Protein AF-A0A0R2B3B8-F1 (afdb_monomer_lite)

Structure (mmCIF, N/CA/C/O backbone):
data_AF-A0A0R2B3B8-F1
#
_entry.id   AF-A0A0R2B3B8-F1
#
loop_
_atom_site.group_PDB
_atom_site.id
_atom_site.type_symbol
_atom_site.label_atom_id
_atom_site.label_alt_id
_atom_site.label_comp_id
_atom_site.label_asym_id
_atom_site.label_entity_id
_atom_site.label_seq_id
_atom_site.pdbx_PDB_ins_code
_atom_site.Cartn_x
_atom_site.Cartn_y
_atom_site.Cartn_z
_atom_site.occupancy
_atom_site.B_iso_or_equiv
_atom_site.auth_seq_id
_atom_site.auth_comp_id
_atom_site.auth_asym_id
_atom_site.auth_atom_id
_atom_site.pdbx_PDB_model_num
ATOM 1 N N . MET A 1 1 ? -9.119 -4.782 -2.571 1.00 85.06 1 MET A N 1
ATOM 2 C CA . MET A 1 1 ? -9.119 -3.308 -2.715 1.00 85.06 1 MET A CA 1
ATOM 3 C C . MET A 1 1 ? -8.004 -2.797 -1.840 1.00 85.06 1 MET A C 1
ATOM 5 O O . MET A 1 1 ? -7.819 -3.353 -0.765 1.00 85.06 1 MET A O 1
ATOM 9 N N . GLU A 1 2 ? -7.264 -1.812 -2.324 1.00 90.81 2 GLU A N 1
ATOM 10 C CA . GLU A 1 2 ? -6.093 -1.271 -1.643 1.00 90.81 2 GLU A CA 1
ATOM 11 C C . GLU A 1 2 ? -6.338 0.195 -1.265 1.00 90.81 2 GLU A C 1
ATOM 13 O O . GLU A 1 2 ? -7.080 0.888 -1.967 1.00 90.81 2 GLU A O 1
ATOM 18 N N . ILE A 1 3 ? -5.753 0.636 -0.151 1.00 92.12 3 ILE A N 1
ATOM 19 C CA . ILE A 1 3 ? -5.682 2.035 0.269 1.00 92.12 3 ILE A CA 1
ATOM 20 C C . ILE A 1 3 ? -4.252 2.487 -0.007 1.00 92.12 3 ILE A C 1
ATOM 22 O O . ILE A 1 3 ? -3.315 2.008 0.622 1.00 92.12 3 ILE A O 1
ATOM 26 N N . SER A 1 4 ? -4.097 3.390 -0.965 1.00 90.19 4 SER A N 1
ATOM 27 C CA . SER A 1 4 ? -2.801 3.721 -1.548 1.00 90.19 4 SER A CA 1
ATOM 28 C C . SER A 1 4 ? -2.607 5.222 -1.696 1.00 90.19 4 SER A C 1
ATOM 30 O O . SER A 1 4 ? -3.556 5.988 -1.897 1.00 90.19 4 SER A O 1
ATOM 32 N N . ASP A 1 5 ? -1.344 5.636 -1.647 1.00 89.56 5 ASP A N 1
ATOM 33 C CA . ASP A 1 5 ? -0.944 6.990 -1.998 1.00 89.56 5 ASP A CA 1
ATOM 34 C C . ASP A 1 5 ? -0.773 7.161 -3.522 1.00 89.56 5 ASP A C 1
ATOM 36 O O . ASP A 1 5 ? -0.983 6.251 -4.331 1.00 89.56 5 ASP A O 1
ATOM 40 N N . MET A 1 6 ? -0.382 8.368 -3.933 1.00 90.50 6 MET A N 1
ATOM 41 C CA . MET A 1 6 ? -0.159 8.691 -5.344 1.00 90.50 6 MET A CA 1
ATOM 42 C C . MET A 1 6 ? 0.973 7.878 -5.986 1.00 90.50 6 MET A C 1
ATOM 44 O O . MET A 1 6 ? 0.908 7.601 -7.183 1.00 90.50 6 MET A O 1
ATOM 48 N N . VAL A 1 7 ? 2.008 7.510 -5.228 1.00 91.88 7 VAL A N 1
ATOM 49 C CA . VAL A 1 7 ? 3.166 6.786 -5.766 1.00 91.88 7 VAL A CA 1
ATOM 50 C C . VAL A 1 7 ? 2.788 5.336 -6.023 1.00 91.88 7 VAL A C 1
ATOM 52 O O . VAL A 1 7 ? 3.015 4.829 -7.122 1.00 91.88 7 VAL A O 1
ATOM 55 N N . GLN A 1 8 ? 2.144 4.691 -5.053 1.00 92.12 8 GLN A N 1
ATOM 56 C CA . GLN A 1 8 ? 1.668 3.322 -5.182 1.00 92.12 8 GLN A CA 1
ATOM 57 C C . GLN A 1 8 ? 0.632 3.187 -6.304 1.00 92.12 8 GLN A C 1
ATOM 59 O O . GLN A 1 8 ? 0.679 2.223 -7.068 1.00 92.12 8 GLN A O 1
ATOM 64 N N . ASN A 1 9 ? -0.246 4.181 -6.472 1.00 93.06 9 ASN A N 1
ATOM 65 C CA . ASN A 1 9 ? -1.159 4.243 -7.615 1.00 93.06 9 ASN A CA 1
ATOM 66 C C . ASN A 1 9 ? -0.405 4.219 -8.951 1.00 93.06 9 ASN A C 1
ATOM 68 O O . ASN A 1 9 ? -0.712 3.390 -9.806 1.00 93.06 9 ASN A O 1
ATOM 72 N N . GLY A 1 10 ? 0.634 5.048 -9.099 1.00 94.31 10 GLY A N 1
ATOM 73 C CA . GLY A 1 10 ? 1.469 5.049 -10.303 1.00 94.31 10 GLY A CA 1
ATOM 74 C C . GLY A 1 10 ? 2.199 3.720 -10.534 1.00 94.31 10 GLY A C 1
ATOM 75 O O . GLY A 1 10 ? 2.375 3.297 -11.675 1.00 94.31 10 GLY A O 1
ATOM 76 N N . ARG A 1 11 ? 2.594 3.009 -9.467 1.00 95.06 11 ARG A N 1
ATOM 77 C CA . ARG A 1 11 ? 3.187 1.662 -9.578 1.00 95.06 11 ARG A CA 1
ATOM 78 C C . ARG A 1 11 ? 2.179 0.619 -10.039 1.00 95.06 11 ARG A C 1
ATOM 80 O O . ARG A 1 11 ? 2.522 -0.208 -10.880 1.00 95.06 11 ARG A O 1
ATOM 87 N N . ALA A 1 12 ? 0.947 0.678 -9.543 1.00 94.81 12 ALA A N 1
ATOM 88 C CA . ALA A 1 12 ? -0.120 -0.201 -10.000 1.00 94.81 12 ALA A CA 1
ATOM 89 C C . ALA A 1 12 ? -0.459 0.062 -11.479 1.00 94.81 12 ALA A C 1
ATOM 91 O O . ALA A 1 12 ? -0.577 -0.883 -12.258 1.00 94.81 12 ALA A O 1
ATOM 92 N N . GLU A 1 13 ? -0.558 1.329 -11.894 1.00 95.56 13 GLU A N 1
ATOM 93 C CA . GLU A 1 13 ? -0.770 1.695 -13.302 1.00 95.56 13 GLU A CA 1
ATOM 94 C C . GLU A 1 13 ? 0.354 1.154 -14.197 1.00 95.56 13 GLU A C 1
ATOM 96 O O . GLU A 1 13 ? 0.080 0.472 -15.186 1.00 95.56 13 GLU A O 1
ATOM 101 N N . LEU A 1 14 ? 1.616 1.346 -13.801 1.00 96.38 14 LEU A N 1
ATOM 102 C CA . LEU A 1 14 ? 2.773 0.805 -14.518 1.00 96.38 14 LEU A CA 1
ATOM 103 C C . LEU A 1 14 ? 2.751 -0.733 -14.589 1.00 96.38 14 LEU A C 1
ATOM 105 O O . LEU A 1 14 ? 3.101 -1.313 -15.618 1.00 96.38 14 LEU A O 1
ATOM 109 N N . ALA A 1 15 ? 2.313 -1.410 -13.525 1.00 96.44 15 ALA A N 1
ATOM 110 C CA . ALA A 1 15 ? 2.149 -2.861 -13.517 1.00 96.44 15 ALA A CA 1
ATOM 111 C C . ALA A 1 15 ? 1.079 -3.333 -14.518 1.00 96.44 15 ALA A C 1
ATOM 113 O O . ALA A 1 15 ? 1.259 -4.368 -15.164 1.00 96.44 15 ALA A O 1
ATOM 114 N N . ALA A 1 16 ? -0.010 -2.575 -14.688 1.00 96.62 16 ALA A N 1
ATOM 115 C CA . ALA A 1 16 ? -1.018 -2.855 -15.710 1.00 96.62 16 ALA A CA 1
ATOM 116 C C . ALA A 1 16 ? -0.482 -2.612 -17.128 1.00 96.62 16 ALA A C 1
ATOM 118 O O . ALA A 1 16 ? -0.682 -3.452 -18.004 1.00 96.62 16 ALA A O 1
ATOM 119 N N . GLU A 1 17 ? 0.259 -1.522 -17.353 1.00 96.38 17 GLU A N 1
ATOM 120 C CA . GLU A 1 17 ? 0.904 -1.243 -18.647 1.00 96.38 17 GLU A CA 1
ATOM 121 C C . GLU A 1 17 ? 1.898 -2.340 -19.054 1.00 96.38 17 GLU A C 1
ATOM 123 O O . GLU A 1 17 ? 1.984 -2.707 -20.227 1.00 96.38 17 GLU A O 1
ATOM 128 N N . ARG A 1 18 ? 2.622 -2.903 -18.078 1.00 96.50 18 ARG A N 1
ATOM 129 C CA . ARG A 1 18 ? 3.559 -4.022 -18.274 1.00 96.50 18 ARG A CA 1
ATOM 130 C C . ARG A 1 18 ? 2.879 -5.390 -18.365 1.00 96.50 18 ARG A C 1
ATOM 132 O O . ARG A 1 18 ? 3.545 -6.378 -18.665 1.00 96.50 18 ARG A O 1
ATOM 139 N N . GLY A 1 19 ? 1.567 -5.460 -18.137 1.00 96.56 19 GLY A N 1
ATOM 140 C CA . GLY A 1 19 ? 0.785 -6.693 -18.210 1.00 96.56 19 GLY A CA 1
ATOM 141 C C . GLY A 1 19 ? 0.959 -7.636 -17.017 1.00 96.56 19 GLY A C 1
ATOM 142 O O . GLY A 1 19 ? 0.608 -8.810 -17.128 1.00 96.56 19 GLY A O 1
ATOM 143 N N . PHE A 1 20 ? 1.479 -7.156 -15.882 1.00 96.44 20 PHE A N 1
ATOM 144 C CA . PHE A 1 20 ? 1.549 -7.938 -14.639 1.00 96.44 20 PHE A CA 1
ATOM 145 C C . PHE A 1 20 ? 0.172 -8.104 -13.992 1.00 96.44 20 PHE A C 1
ATOM 147 O O . PHE A 1 20 ? -0.112 -9.127 -13.374 1.00 96.44 20 PHE A O 1
ATOM 154 N N . ILE A 1 21 ? -0.699 -7.114 -14.186 1.00 95.69 21 ILE A N 1
ATOM 155 C CA . ILE A 1 21 ? -2.113 -7.152 -13.818 1.00 95.69 21 ILE A CA 1
ATOM 156 C C . ILE A 1 21 ? -2.966 -6.698 -14.998 1.00 95.69 21 ILE A C 1
ATOM 158 O O . ILE A 1 21 ? -2.484 -6.060 -15.931 1.00 95.69 21 ILE A O 1
ATOM 162 N N . LYS A 1 22 ? -4.251 -7.053 -14.975 1.00 96.06 22 LYS A N 1
ATOM 163 C CA . LYS A 1 22 ? -5.150 -6.810 -16.107 1.00 96.06 22 LYS A CA 1
ATOM 164 C C . LYS A 1 22 ? -5.546 -5.339 -16.253 1.00 96.06 22 LYS A C 1
ATOM 166 O O . LYS A 1 22 ? -5.577 -4.825 -17.364 1.00 96.06 22 LYS A O 1
ATOM 171 N N . GLU A 1 23 ? -5.926 -4.704 -15.151 1.00 95.31 23 GLU A N 1
ATOM 172 C CA . GLU A 1 23 ? -6.390 -3.318 -15.113 1.00 95.31 23 GLU A CA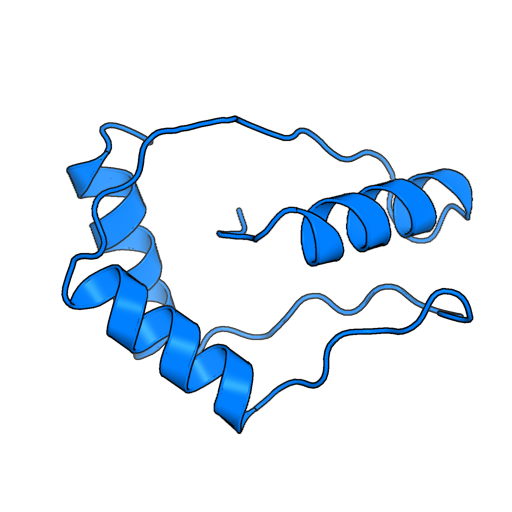 1
ATOM 173 C C . GLU A 1 23 ? -6.288 -2.768 -13.689 1.00 95.31 23 GLU A C 1
ATOM 175 O O . GLU A 1 23 ? -6.308 -3.531 -12.721 1.00 95.31 23 GLU A O 1
ATOM 180 N N . VAL A 1 24 ? -6.224 -1.442 -13.570 1.00 94.56 24 VAL A N 1
ATOM 181 C CA . VAL A 1 24 ? -6.288 -0.723 -12.294 1.00 94.56 24 VAL A CA 1
ATOM 182 C C . VAL A 1 24 ? -7.427 0.278 -12.356 1.00 94.56 24 VAL A C 1
ATOM 184 O O . VAL A 1 24 ? -7.600 0.989 -13.344 1.00 94.56 24 VAL A O 1
ATOM 187 N N . ARG A 1 25 ? -8.209 0.342 -11.279 1.00 94.50 25 ARG A N 1
ATOM 188 C CA . ARG A 1 25 ? -9.266 1.336 -11.100 1.00 94.50 25 ARG A CA 1
ATOM 189 C C . ARG A 1 25 ? -9.028 2.089 -9.800 1.00 94.50 25 ARG A C 1
ATOM 191 O O . ARG A 1 25 ? -9.195 1.520 -8.726 1.00 94.50 25 ARG A O 1
ATOM 198 N N . ILE A 1 26 ? -8.694 3.371 -9.913 1.00 92.75 26 ILE A N 1
ATOM 199 C CA . ILE A 1 26 ? -8.445 4.249 -8.767 1.00 92.75 26 ILE A CA 1
ATOM 200 C C . ILE A 1 26 ? -9.734 4.995 -8.418 1.00 92.75 26 ILE A C 1
ATOM 202 O O . ILE A 1 26 ? -10.369 5.607 -9.281 1.00 92.75 26 ILE A O 1
ATOM 206 N N . LEU A 1 27 ? -10.124 4.947 -7.145 1.00 91.94 27 LEU A N 1
ATOM 207 C CA . LEU A 1 27 ? -11.205 5.757 -6.593 1.00 91.94 27 LEU A CA 1
ATOM 208 C C . LEU A 1 27 ? -10.594 6.818 -5.677 1.00 91.94 27 LEU A C 1
ATOM 210 O O . LEU A 1 27 ? -10.095 6.499 -4.604 1.00 91.94 27 LEU A O 1
ATOM 214 N N . GLN A 1 28 ? -10.638 8.080 -6.099 1.00 90.56 28 GLN A N 1
ATOM 215 C CA . GLN A 1 28 ? -10.125 9.180 -5.291 1.00 90.56 28 GLN A CA 1
ATOM 216 C C . GLN A 1 28 ? -11.142 9.571 -4.214 1.00 90.56 28 GLN A C 1
ATOM 218 O O . GLN A 1 28 ? -12.265 9.967 -4.531 1.00 90.56 28 GLN A O 1
ATOM 223 N N . LEU A 1 29 ? -10.732 9.496 -2.949 1.00 88.88 29 LEU A N 1
ATOM 224 C CA . LEU A 1 29 ? -11.549 9.854 -1.791 1.00 88.88 29 LEU A CA 1
ATOM 225 C C . LEU A 1 29 ? -10.763 10.734 -0.826 1.00 88.88 29 LEU A C 1
ATOM 227 O O . LEU A 1 29 ? -9.541 10.648 -0.740 1.00 88.88 29 LEU A O 1
ATOM 231 N N . ASN A 1 30 ? -11.484 11.567 -0.080 1.00 88.94 30 ASN A N 1
ATOM 232 C CA . ASN A 1 30 ? -10.912 12.311 1.033 1.00 88.94 30 ASN A CA 1
ATOM 233 C C . ASN A 1 30 ? -11.091 11.496 2.318 1.00 88.94 30 ASN A C 1
ATOM 235 O O . ASN A 1 30 ? -12.069 11.686 3.041 1.00 88.94 30 ASN A O 1
ATOM 239 N N . ILE A 1 31 ? -10.188 10.541 2.540 1.00 86.94 31 ILE A N 1
ATOM 240 C CA . ILE A 1 31 ? -10.222 9.656 3.704 1.00 86.94 31 ILE A CA 1
ATOM 241 C C . ILE A 1 31 ? -9.592 10.396 4.896 1.00 86.94 31 ILE A C 1
ATOM 243 O O . ILE A 1 31 ? -8.459 10.869 4.782 1.00 86.94 31 ILE A O 1
ATOM 247 N N . PRO A 1 32 ? -10.287 10.529 6.040 1.00 90.94 32 PRO A N 1
ATOM 248 C CA . PRO A 1 32 ? -9.684 11.092 7.241 1.00 90.94 32 PRO A CA 1
ATOM 249 C C . PRO A 1 32 ? -8.586 10.164 7.769 1.00 90.94 32 PRO A C 1
ATOM 251 O O . PRO A 1 32 ? -8.721 8.944 7.710 1.00 90.94 32 PRO A O 1
ATOM 254 N N . HIS A 1 33 ? -7.532 10.737 8.352 1.00 92.56 33 HIS A N 1
ATOM 255 C CA . HIS A 1 33 ? -6.436 9.982 8.974 1.00 92.56 33 HIS A CA 1
ATOM 256 C C . HIS A 1 33 ? -6.884 9.374 10.315 1.00 92.56 33 HIS A C 1
ATOM 258 O O . HIS A 1 33 ? -6.544 9.854 11.396 1.00 92.56 33 HIS A O 1
ATOM 264 N N . SER A 1 34 ? -7.774 8.382 10.240 1.00 95.12 34 SER A N 1
ATOM 265 C CA . SER A 1 34 ? -8.354 7.694 11.393 1.00 95.12 34 SER A CA 1
ATOM 266 C C . SER A 1 34 ? -7.362 6.680 11.982 1.00 95.12 34 SER A C 1
ATOM 268 O O . SER A 1 34 ? -6.418 6.277 11.300 1.00 95.12 34 SER A O 1
ATOM 270 N N . PRO A 1 3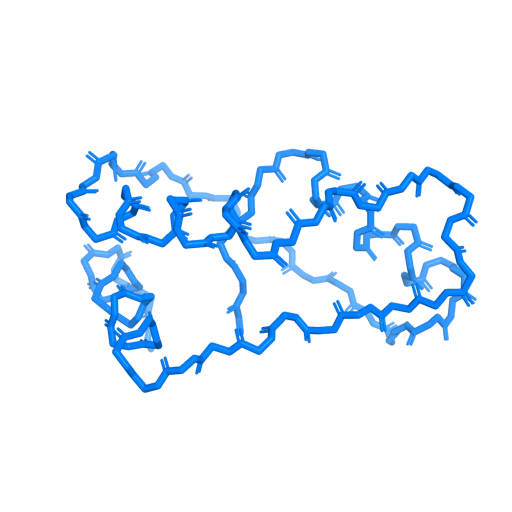5 ? -7.564 6.214 13.230 1.00 96.69 35 PRO A N 1
ATOM 271 C CA . PRO A 1 35 ? -6.707 5.184 13.821 1.00 96.69 35 PRO A CA 1
ATOM 272 C C . PRO A 1 35 ? -6.601 3.906 12.976 1.00 96.69 35 PRO A C 1
ATOM 274 O O . PRO A 1 35 ? -5.564 3.253 12.996 1.00 96.69 35 PRO A O 1
ATOM 277 N N . HIS A 1 36 ? -7.650 3.573 12.215 1.00 96.56 36 HIS A N 1
ATOM 278 C CA . HIS A 1 36 ? -7.670 2.419 11.316 1.00 96.56 36 HIS A CA 1
ATOM 279 C C . HIS A 1 36 ? -6.757 2.619 10.097 1.00 96.56 36 HIS A C 1
ATOM 281 O O . HIS A 1 36 ? -6.074 1.686 9.682 1.00 96.56 36 HIS A O 1
ATOM 287 N N . VAL A 1 37 ? -6.699 3.844 9.556 1.00 95.38 37 VAL A N 1
ATOM 288 C CA . VAL A 1 37 ? -5.759 4.200 8.480 1.00 95.38 37 VAL A CA 1
ATOM 289 C C . VAL A 1 37 ? -4.325 4.129 8.991 1.00 95.38 37 VAL A C 1
ATOM 291 O O . VAL A 1 37 ? -3.504 3.470 8.369 1.00 95.38 37 VAL A O 1
ATOM 294 N N . VAL A 1 38 ? -4.047 4.724 10.156 1.00 96.44 38 VAL A N 1
ATOM 295 C CA . VAL A 1 38 ? -2.709 4.696 10.772 1.00 96.44 38 VAL A CA 1
ATOM 296 C C . VAL A 1 38 ? -2.244 3.260 11.016 1.00 96.44 38 VAL A C 1
ATOM 298 O O . VAL A 1 38 ? -1.137 2.903 10.638 1.00 96.44 38 VAL A O 1
ATOM 301 N N . ALA A 1 39 ? -3.103 2.405 11.579 1.00 96.75 39 ALA A N 1
ATOM 302 C CA . ALA A 1 39 ? -2.761 1.006 11.822 1.00 96.75 39 ALA A CA 1
ATOM 303 C C . ALA A 1 39 ? -2.435 0.238 10.530 1.00 96.75 39 ALA A C 1
ATOM 305 O O . ALA A 1 39 ? -1.581 -0.651 10.540 1.00 96.75 39 ALA A O 1
ATOM 306 N N . TYR A 1 40 ? -3.116 0.566 9.428 1.00 95.81 40 TYR A N 1
ATOM 307 C CA . TYR A 1 40 ? -2.822 -0.015 8.125 1.00 95.81 40 TYR A CA 1
ATOM 308 C C . TYR A 1 40 ? -1.502 0.504 7.543 1.00 95.81 40 TYR A C 1
ATOM 310 O O . TYR A 1 40 ? -0.677 -0.294 7.107 1.00 95.81 40 TYR A O 1
ATOM 318 N N . GLU A 1 41 ? -1.282 1.819 7.581 1.00 94.75 41 GLU A N 1
ATOM 319 C CA . GLU A 1 41 ? -0.048 2.460 7.117 1.00 94.75 41 GLU A CA 1
ATOM 320 C C . GLU A 1 41 ? 1.179 1.940 7.870 1.00 94.75 41 GLU A C 1
ATOM 322 O O . GLU A 1 41 ? 2.164 1.562 7.239 1.00 94.75 41 GLU A O 1
ATOM 327 N N . ASP A 1 42 ? 1.114 1.866 9.202 1.00 96.25 42 ASP A N 1
ATOM 328 C CA . ASP A 1 42 ? 2.197 1.345 10.040 1.00 96.25 42 ASP A CA 1
ATOM 329 C C . ASP A 1 42 ? 2.534 -0.099 9.653 1.00 96.25 42 ASP A C 1
ATOM 331 O O . ASP A 1 42 ? 3.698 -0.431 9.434 1.00 96.25 42 ASP A O 1
ATOM 335 N N . TYR A 1 43 ? 1.514 -0.949 9.479 1.00 96.62 43 TYR A N 1
ATOM 336 C CA . TYR A 1 43 ? 1.719 -2.325 9.035 1.00 96.62 43 TYR A CA 1
ATOM 337 C C . TYR A 1 43 ? 2.408 -2.393 7.670 1.00 96.62 43 TYR A C 1
ATOM 339 O O . TYR A 1 43 ? 3.375 -3.136 7.511 1.00 96.62 43 TYR A O 1
ATOM 347 N N . VAL A 1 44 ? 1.932 -1.624 6.690 1.00 94.75 44 VAL A N 1
ATOM 348 C CA . VAL A 1 44 ? 2.522 -1.622 5.348 1.00 94.75 44 VAL A CA 1
ATOM 349 C C . VAL A 1 44 ? 3.979 -1.171 5.403 1.00 94.75 44 VAL A C 1
ATOM 351 O O . VAL A 1 44 ? 4.845 -1.872 4.888 1.00 94.75 44 VAL A O 1
ATOM 354 N N . ASN A 1 45 ? 4.259 -0.062 6.089 1.00 94.38 45 ASN A N 1
ATOM 355 C CA . ASN A 1 45 ? 5.603 0.504 6.208 1.00 94.38 45 ASN A CA 1
ATOM 356 C C . ASN A 1 45 ? 6.590 -0.424 6.935 1.00 94.38 45 ASN A C 1
ATOM 358 O O . ASN A 1 45 ? 7.792 -0.351 6.694 1.00 94.38 45 ASN A O 1
ATOM 362 N N . GLU A 1 46 ? 6.108 -1.274 7.846 1.00 96.81 46 GLU A N 1
ATOM 363 C CA . GLU A 1 46 ? 6.945 -2.239 8.567 1.00 96.81 46 GLU A CA 1
ATOM 364 C C . GLU A 1 46 ? 7.218 -3.530 7.779 1.00 96.81 46 GLU A C 1
ATOM 366 O O . GLU A 1 46 ? 8.200 -4.215 8.068 1.00 96.81 46 GLU A O 1
ATOM 371 N N . ASN A 1 47 ? 6.350 -3.897 6.829 1.00 96.31 47 ASN A N 1
ATOM 372 C CA . ASN A 1 47 ? 6.368 -5.222 6.195 1.00 96.31 47 ASN A CA 1
ATOM 373 C C . ASN A 1 47 ? 6.715 -5.191 4.705 1.00 96.31 47 ASN A C 1
ATOM 375 O O . ASN A 1 47 ? 7.138 -6.218 4.173 1.00 96.31 47 ASN A O 1
ATOM 379 N N . TYR A 1 48 ? 6.550 -4.047 4.044 1.00 93.69 48 TYR A N 1
ATOM 380 C CA . TYR A 1 48 ? 6.712 -3.918 2.603 1.00 93.69 48 TYR A CA 1
ATOM 381 C C . TYR A 1 48 ? 7.538 -2.691 2.243 1.00 93.69 48 TYR A C 1
ATOM 383 O O . TYR A 1 48 ? 7.436 -1.633 2.861 1.00 93.69 48 TYR A O 1
ATOM 391 N N . ASP A 1 49 ? 8.310 -2.832 1.173 1.00 91.75 49 ASP A N 1
ATOM 392 C CA . ASP A 1 49 ? 8.996 -1.722 0.532 1.00 91.75 49 ASP A CA 1
ATOM 393 C C . ASP A 1 49 ? 8.206 -1.261 -0.693 1.00 91.75 49 ASP A C 1
ATOM 395 O O . ASP A 1 49 ? 7.647 -2.060 -1.449 1.00 91.75 49 ASP A O 1
ATOM 399 N N . MET A 1 50 ? 8.188 0.050 -0.926 1.00 89.69 50 MET A N 1
ATOM 400 C CA . MET A 1 50 ? 7.570 0.605 -2.126 1.00 89.69 50 MET A CA 1
ATOM 401 C C . MET A 1 50 ? 8.346 0.134 -3.370 1.00 89.69 50 MET A C 1
ATOM 403 O O . MET A 1 50 ? 9.541 0.435 -3.481 1.00 89.69 50 MET A O 1
ATOM 407 N N . PRO A 1 51 ? 7.704 -0.542 -4.344 1.00 89.75 51 PRO A N 1
ATOM 408 C CA . PRO A 1 51 ? 8.392 -0.983 -5.548 1.00 89.75 51 PRO A CA 1
ATOM 409 C C . PRO A 1 51 ? 8.916 0.215 -6.347 1.00 89.75 51 PRO A C 1
ATOM 411 O O . PRO A 1 51 ? 8.299 1.285 -6.416 1.00 89.75 51 PRO A O 1
ATOM 414 N N . THR A 1 52 ? 10.072 0.043 -6.983 1.00 93.06 52 THR A N 1
ATOM 415 C CA . THR A 1 52 ? 10.653 1.060 -7.867 1.00 93.06 52 THR A CA 1
ATOM 416 C C . THR A 1 52 ? 10.008 1.013 -9.255 1.00 93.06 52 THR A C 1
ATOM 418 O O . THR A 1 52 ? 9.175 0.160 -9.554 1.00 93.06 52 THR A O 1
ATOM 421 N N . GLU A 1 53 ? 10.390 1.940 -10.137 1.00 90.88 53 GLU A N 1
ATOM 422 C CA . GLU A 1 53 ? 9.971 1.922 -11.549 1.00 90.88 53 GLU A CA 1
ATOM 423 C C . GLU A 1 53 ? 10.501 0.702 -12.309 1.00 90.88 53 GLU A C 1
ATOM 425 O O . GLU A 1 53 ? 9.963 0.347 -13.356 1.00 90.88 53 GLU A O 1
ATOM 430 N N . ASP A 1 54 ? 11.509 0.016 -11.779 1.00 93.50 54 ASP A N 1
ATOM 431 C CA . ASP A 1 54 ? 12.113 -1.164 -12.394 1.00 93.50 54 ASP A CA 1
ATOM 432 C C . ASP A 1 54 ? 11.419 -2.475 -11.978 1.00 93.50 54 ASP A C 1
ATOM 434 O O . ASP A 1 54 ? 11.994 -3.545 -12.150 1.00 93.50 54 ASP A O 1
ATOM 438 N N . LEU A 1 55 ? 10.179 -2.417 -11.462 1.00 91.31 55 LEU A N 1
ATOM 439 C CA . LEU A 1 55 ? 9.424 -3.614 -11.070 1.00 91.31 55 LEU A CA 1
ATOM 440 C C . LEU A 1 55 ? 9.320 -4.654 -12.207 1.00 91.31 55 LEU A C 1
ATOM 442 O O . LEU A 1 55 ? 8.976 -4.325 -13.347 1.00 91.31 55 LEU A O 1
ATOM 446 N N . ASP A 1 56 ? 9.588 -5.918 -11.888 1.00 94.38 56 ASP A N 1
ATOM 447 C CA . ASP A 1 56 ? 9.548 -7.061 -12.813 1.00 94.38 56 ASP A CA 1
ATOM 448 C C . ASP A 1 56 ? 8.371 -8.016 -12.546 1.00 94.38 56 ASP A C 1
ATOM 450 O O . ASP A 1 56 ? 8.097 -8.913 -13.345 1.00 94.38 56 ASP A O 1
ATOM 454 N N . HIS A 1 57 ? 7.645 -7.787 -11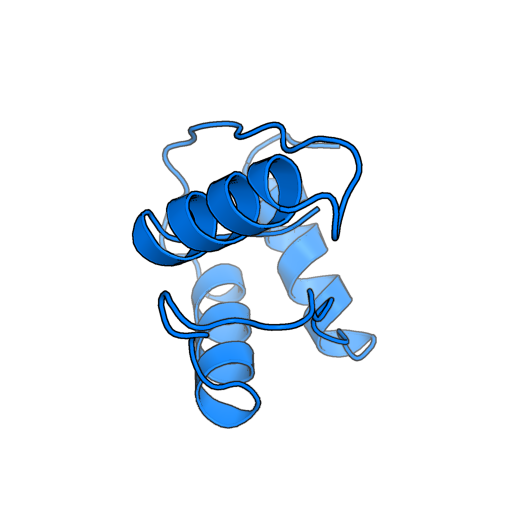.454 1.00 93.69 57 HIS A N 1
ATOM 455 C CA . HIS A 1 57 ? 6.397 -8.447 -11.105 1.00 93.69 57 HIS A CA 1
ATOM 456 C C . HIS A 1 57 ? 5.488 -7.491 -10.321 1.00 93.69 57 HIS A C 1
ATOM 458 O O . HIS A 1 57 ? 5.919 -6.437 -9.852 1.00 93.69 57 HIS A O 1
ATOM 464 N N . PHE A 1 58 ? 4.214 -7.862 -10.193 1.00 92.69 58 PHE A N 1
ATOM 465 C CA . PHE A 1 58 ? 3.278 -7.215 -9.279 1.00 92.69 58 PHE A CA 1
ATOM 466 C C . PHE A 1 58 ? 3.109 -8.089 -8.037 1.00 92.69 58 PHE A C 1
ATOM 468 O O . PHE A 1 58 ? 2.792 -9.273 -8.158 1.00 92.69 58 PHE A O 1
ATOM 475 N N . GLU A 1 59 ? 3.312 -7.499 -6.866 1.00 91.62 59 GLU A N 1
ATOM 476 C CA . GLU A 1 59 ? 3.073 -8.134 -5.574 1.00 91.62 59 GLU A CA 1
ATOM 477 C C . GLU A 1 59 ? 1.754 -7.616 -4.996 1.00 91.62 59 GLU A C 1
ATOM 479 O O . GLU A 1 59 ? 1.551 -6.409 -4.861 1.00 91.62 59 GLU A O 1
ATOM 484 N N . GLU A 1 60 ? 0.850 -8.531 -4.649 1.00 89.88 60 GLU A N 1
ATOM 485 C CA . GLU A 1 60 ? -0.308 -8.197 -3.826 1.00 89.88 60 GLU A CA 1
ATOM 486 C C . GLU A 1 60 ? 0.086 -8.363 -2.359 1.00 89.88 60 GLU A C 1
ATOM 488 O O . GLU A 1 60 ? 0.448 -9.458 -1.932 1.00 89.88 60 GLU A O 1
ATOM 493 N N . TRP A 1 61 ? 0.039 -7.273 -1.591 1.00 92.00 61 TRP A N 1
ATOM 494 C CA . TRP A 1 61 ? 0.423 -7.306 -0.183 1.00 92.00 61 TRP A CA 1
ATOM 495 C C . TRP A 1 61 ? -0.566 -8.122 0.640 1.00 92.00 61 TRP A C 1
ATOM 497 O O . TRP A 1 61 ? -1.745 -7.755 0.753 1.00 92.00 61 TRP A O 1
ATOM 507 N N . ASP A 1 62 ? -0.056 -9.186 1.255 1.00 94.19 62 ASP A N 1
ATOM 508 C CA . ASP A 1 62 ? -0.790 -10.009 2.204 1.00 94.19 62 ASP A CA 1
ATOM 509 C C . ASP A 1 62 ? -1.300 -9.175 3.385 1.00 94.19 62 ASP A C 1
ATOM 511 O O . ASP A 1 62 ? -0.610 -8.327 3.947 1.00 94.19 62 ASP A O 1
ATOM 515 N N . LYS A 1 63 ? -2.548 -9.423 3.787 1.00 94.12 63 LYS A N 1
ATOM 516 C CA . LYS A 1 63 ? -3.183 -8.727 4.913 1.00 94.12 63 LYS A CA 1
ATOM 517 C C . LYS A 1 63 ? -3.645 -9.769 5.919 1.00 94.12 63 LYS A C 1
ATOM 519 O O . LYS A 1 63 ? -4.678 -10.406 5.701 1.00 94.12 63 LYS A O 1
ATOM 524 N N . PRO A 1 64 ? -2.909 -9.965 7.028 1.00 96.38 64 PRO A N 1
ATOM 525 C CA . PRO A 1 64 ? -3.370 -10.793 8.132 1.00 96.38 64 PRO A CA 1
ATOM 526 C C . PRO A 1 64 ? -4.771 -10.366 8.574 1.00 96.38 64 PRO A C 1
ATOM 528 O O . PRO A 1 64 ? -5.123 -9.194 8.459 1.00 96.38 64 PRO A O 1
ATOM 531 N N . GLU A 1 65 ? -5.556 -11.288 9.136 1.00 96.88 65 GLU A N 1
ATOM 532 C CA . GLU A 1 65 ? -6.972 -11.047 9.460 1.00 96.88 65 GLU A CA 1
ATOM 533 C C . GLU A 1 65 ? -7.202 -9.736 10.230 1.00 96.88 65 GLU A C 1
ATOM 535 O O . GLU A 1 65 ? -8.111 -8.976 9.906 1.00 96.88 65 GLU A O 1
ATOM 540 N N . LYS A 1 66 ? -6.329 -9.429 11.196 1.00 95.75 66 LYS A N 1
ATOM 541 C CA . LYS A 1 66 ? -6.376 -8.178 11.959 1.00 95.75 66 LYS A CA 1
ATOM 542 C C . LYS A 1 66 ? -6.243 -6.941 11.062 1.00 95.75 66 LYS A C 1
ATOM 544 O O . LYS A 1 66 ? -7.031 -6.018 11.185 1.00 95.75 66 LYS A O 1
ATOM 549 N N . ILE A 1 67 ? -5.281 -6.934 10.145 1.00 97.06 67 ILE A N 1
ATOM 550 C CA . ILE A 1 67 ? -5.046 -5.821 9.216 1.00 97.06 67 ILE A CA 1
ATOM 551 C C . ILE A 1 67 ? -6.201 -5.703 8.223 1.00 97.06 67 ILE A C 1
ATOM 553 O O . ILE A 1 67 ? -6.681 -4.607 7.947 1.00 97.06 67 ILE A O 1
ATOM 557 N N . GLN A 1 68 ? -6.715 -6.837 7.743 1.00 96.56 68 GLN A N 1
ATOM 558 C CA . GLN A 1 68 ? -7.892 -6.847 6.882 1.00 96.56 68 GLN A CA 1
ATOM 559 C C . GLN A 1 68 ? -9.120 -6.249 7.588 1.00 96.56 68 GLN A C 1
ATOM 561 O O . GLN A 1 68 ? -9.923 -5.572 6.946 1.00 96.56 68 GLN A O 1
ATOM 566 N N . GLN A 1 69 ? -9.271 -6.458 8.901 1.00 96.62 69 GLN A N 1
ATOM 567 C CA . GLN A 1 69 ? -10.316 -5.806 9.694 1.00 96.62 69 GLN A CA 1
ATOM 568 C C . GLN A 1 69 ? -10.125 -4.283 9.754 1.00 96.62 69 GLN A C 1
ATOM 570 O O . GLN A 1 69 ? -11.110 -3.571 9.565 1.00 96.62 69 GLN A O 1
ATOM 575 N N . GLU A 1 70 ? -8.897 -3.782 9.935 1.00 96.62 70 GLU A N 1
ATOM 576 C CA . GLU A 1 70 ? -8.610 -2.336 9.900 1.00 96.62 70 GLU A CA 1
ATOM 577 C C . GLU A 1 70 ? -8.987 -1.726 8.540 1.00 96.62 70 GLU A C 1
ATOM 579 O O . GLU A 1 70 ? -9.743 -0.757 8.482 1.00 96.62 70 GLU A O 1
ATOM 584 N N . VAL A 1 71 ? -8.571 -2.354 7.433 1.00 95.31 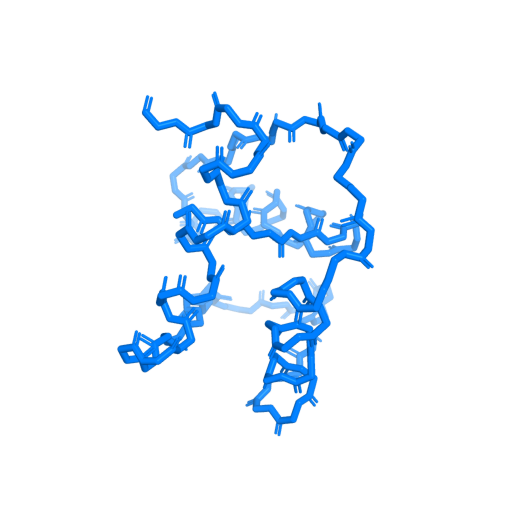71 VAL A N 1
ATOM 585 C CA . VAL A 1 71 ? -8.940 -1.922 6.071 1.00 95.31 71 VAL A CA 1
ATOM 586 C C . VAL A 1 71 ? -10.459 -1.902 5.894 1.00 95.31 71 VAL A C 1
ATOM 588 O O . VAL A 1 71 ? -11.019 -0.916 5.419 1.00 95.31 71 VAL A O 1
ATOM 591 N N . ASN A 1 72 ? -11.157 -2.958 6.318 1.00 95.69 72 ASN A N 1
ATOM 592 C CA . ASN A 1 72 ? -12.617 -3.022 6.224 1.00 95.69 72 ASN A CA 1
ATOM 593 C C . ASN A 1 72 ? -13.301 -1.914 7.039 1.00 95.69 72 ASN A C 1
ATOM 595 O O . ASN A 1 72 ? -14.337 -1.397 6.617 1.00 95.69 72 ASN A O 1
ATOM 599 N N . MET A 1 73 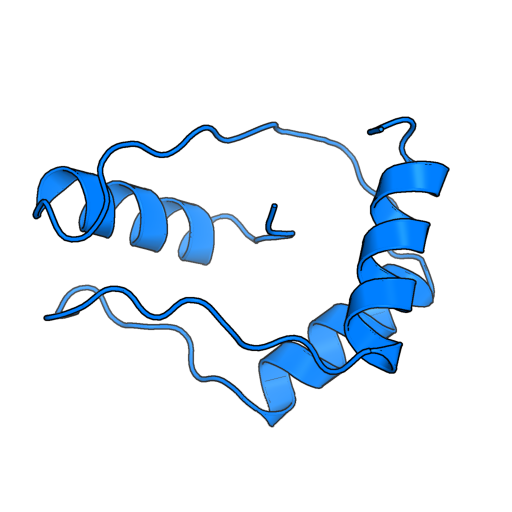? -12.735 -1.539 8.190 1.00 95.88 73 MET A N 1
ATOM 600 C CA . MET A 1 73 ? -13.227 -0.415 8.984 1.00 95.88 73 MET A CA 1
ATOM 601 C C . MET A 1 73 ? -13.041 0.909 8.247 1.00 95.88 73 MET A C 1
ATOM 603 O O . MET A 1 73 ? -14.009 1.662 8.156 1.00 95.88 73 MET A O 1
ATOM 607 N N . VAL A 1 74 ? -11.879 1.150 7.627 1.00 94.56 74 VAL A N 1
ATOM 608 C CA . VAL A 1 74 ? -11.665 2.338 6.782 1.00 94.56 74 VAL A CA 1
ATOM 609 C C . VAL A 1 74 ? -12.701 2.398 5.659 1.00 94.56 74 VAL A C 1
ATOM 611 O O . VAL A 1 74 ? -13.352 3.426 5.474 1.00 94.56 74 VAL A O 1
ATOM 614 N N . LEU A 1 75 ? -12.912 1.299 4.931 1.00 93.94 75 LEU A N 1
ATOM 615 C CA . LEU A 1 75 ? -13.896 1.257 3.844 1.00 93.94 75 LEU A CA 1
ATOM 616 C C . LEU A 1 75 ? -15.311 1.574 4.355 1.00 93.94 75 LEU A C 1
ATOM 618 O O . LEU A 1 75 ? -15.999 2.431 3.798 1.00 93.94 75 LEU A O 1
ATOM 622 N N . LYS A 1 7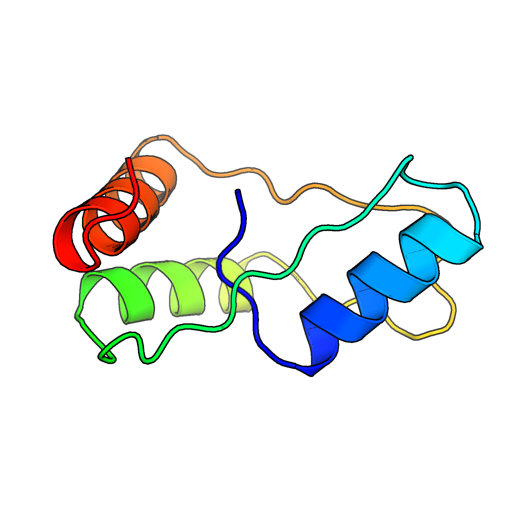6 ? -15.711 0.958 5.472 1.00 94.00 76 LYS A N 1
ATOM 623 C CA . LYS A 1 76 ? -17.019 1.172 6.101 1.00 94.00 76 LYS A CA 1
ATOM 624 C C . LYS A 1 76 ? -17.225 2.616 6.563 1.00 94.00 76 LYS A C 1
ATOM 626 O O . LYS A 1 76 ? -18.296 3.173 6.330 1.00 94.00 76 LYS A O 1
ATOM 631 N N . GLU A 1 77 ? -16.227 3.222 7.205 1.00 93.38 77 GLU A N 1
ATOM 632 C CA . GLU A 1 77 ? -16.266 4.620 7.663 1.00 93.38 77 GLU A CA 1
ATOM 633 C C . GLU A 1 77 ? -16.429 5.608 6.503 1.00 93.38 77 GLU A C 1
ATOM 635 O O . GLU A 1 77 ? -17.068 6.648 6.660 1.00 93.38 77 GLU A O 1
ATOM 640 N N . ASN A 1 78 ? -15.906 5.257 5.326 1.00 90.81 78 ASN A N 1
ATOM 641 C CA . ASN A 1 78 ? -15.958 6.080 4.120 1.00 90.81 78 ASN A CA 1
ATOM 642 C C . ASN A 1 78 ? -17.118 5.711 3.175 1.00 90.81 78 ASN A C 1
ATOM 644 O O . ASN A 1 78 ? -17.204 6.244 2.069 1.00 90.81 78 ASN A O 1
ATOM 648 N N . GLY A 1 79 ? -18.031 4.826 3.596 1.00 91.81 79 GLY A N 1
ATOM 649 C CA . GLY A 1 79 ? -19.211 4.444 2.813 1.00 91.81 79 GLY A CA 1
ATOM 650 C C . GLY A 1 79 ? -18.899 3.600 1.573 1.00 91.81 79 GLY A C 1
ATOM 651 O O . GLY A 1 79 ? -19.652 3.640 0.602 1.00 91.81 79 GLY A O 1
ATOM 652 N N . ILE A 1 80 ? -17.793 2.857 1.598 1.00 86.62 80 ILE A N 1
ATOM 653 C CA . ILE A 1 80 ? -17.358 1.953 0.534 1.00 86.62 80 ILE A CA 1
ATOM 654 C C . ILE A 1 80 ? -17.682 0.524 0.982 1.00 86.62 80 ILE A C 1
ATOM 656 O O . ILE A 1 80 ? -17.112 0.036 1.959 1.00 86.62 80 ILE A O 1
ATOM 660 N N . GLY A 1 81 ? -18.608 -0.144 0.294 1.00 69.38 81 GLY A N 1
ATOM 661 C CA . GLY A 1 81 ? -19.050 -1.501 0.633 1.00 69.38 81 GLY A CA 1
ATOM 662 C C . GLY A 1 81 ? -20.151 -2.009 -0.278 1.00 69.38 81 GLY A C 1
ATOM 663 O O . GLY A 1 81 ? -21.063 -1.210 -0.586 1.00 69.38 81 GLY A O 1
#

Radius of gyration: 13.13 Å; chains: 1; bounding box: 31×23×32 Å

Secondary structure (DSSP, 8-state):
-----HHHHHHHHHHHHTTSSS------------HHHHHHHHHHHHH-PPP-TT-SSPPPPP--HHHHHHHHHHHHHTT--

Foldseek 3Di:
DDDDDPLLLVVVCLCCVVVLDVDDDDDDDDQPCDPLVVVLVVVCVVPHDRDDSPDPHDDDDDADPVNVVSVVVSCVVRVHD

pLDDT: mean 93.41, std 3.83, range [69.38, 97.06]

Organism: NCBI:txid1423733

Sequence (81 aa):
MEISDMVQNGRAELAAERGFIKEVRILQLNIPHSPHVVAYEDYVNENYDMPTEDLDHFEEWDKPEKIQQEVNMVLKENGIG